Protein AF-A0A1A3ND18-F1 (afdb_monomer_lite)

Organism: Mycobacterium asiaticum (NCBI:txid1790)

Radius of gyration: 13.54 Å; chains: 1; bounding box: 32×29×33 Å

pLDDT: mean 86.58, std 13.95, range [44.66, 97.5]

Structure (mmCIF, N/CA/C/O backbone):
data_AF-A0A1A3ND18-F1
#
_entry.id   AF-A0A1A3ND18-F1
#
loop_
_atom_site.group_PDB
_atom_site.id
_atom_site.type_symbol
_atom_site.label_atom_id
_atom_site.label_alt_id
_atom_site.label_comp_id
_atom_site.label_asym_id
_atom_site.label_entity_id
_atom_site.label_seq_id
_atom_site.pdbx_PDB_ins_code
_atom_site.Cartn_x
_atom_site.Cartn_y
_atom_site.Cartn_z
_atom_site.occupancy
_atom_site.B_iso_or_equiv
_atom_site.auth_seq_id
_atom_site.auth_comp_id
_atom_site.auth_asym_id
_atom_site.auth_atom_id
_atom_site.pdbx_PDB_model_num
ATOM 1 N N . MET A 1 1 ? 23.629 -8.794 -12.501 1.00 44.66 1 MET A N 1
ATOM 2 C CA . MET A 1 1 ? 23.090 -7.422 -12.643 1.00 44.66 1 MET A CA 1
ATOM 3 C C . MET A 1 1 ? 22.834 -6.864 -11.253 1.00 44.66 1 MET A C 1
ATOM 5 O O . MET A 1 1 ? 22.065 -7.467 -10.519 1.00 44.66 1 MET A O 1
ATOM 9 N N . SER A 1 2 ? 23.490 -5.767 -10.872 1.00 58.28 2 SER A N 1
ATOM 10 C CA . SER A 1 2 ? 23.129 -5.035 -9.652 1.00 58.28 2 SER A CA 1
ATOM 11 C C . SER A 1 2 ? 21.943 -4.124 -9.974 1.00 58.28 2 SER A C 1
ATOM 13 O O . SER A 1 2 ? 22.068 -3.217 -10.793 1.00 58.28 2 SER A O 1
ATOM 15 N N . ASN A 1 3 ? 20.782 -4.418 -9.384 1.00 56.06 3 ASN A N 1
ATOM 16 C CA . ASN A 1 3 ? 19.519 -3.691 -9.552 1.00 56.06 3 ASN A CA 1
ATOM 17 C C . ASN A 1 3 ? 19.296 -2.725 -8.376 1.00 56.06 3 ASN A C 1
ATOM 19 O O . ASN A 1 3 ? 18.230 -2.687 -7.766 1.00 56.06 3 ASN A O 1
ATOM 23 N N . ALA A 1 4 ? 20.339 -1.998 -7.980 1.00 61.38 4 ALA A N 1
ATOM 24 C CA . ALA A 1 4 ? 20.229 -1.040 -6.892 1.00 61.38 4 ALA A CA 1
ATOM 25 C C . ALA A 1 4 ? 19.543 0.233 -7.409 1.00 61.38 4 ALA A C 1
ATOM 27 O O . ALA A 1 4 ? 20.180 1.111 -7.988 1.00 61.38 4 ALA A O 1
ATOM 28 N N . ARG A 1 5 ? 18.225 0.329 -7.219 1.00 53.28 5 ARG A N 1
ATOM 29 C CA . ARG A 1 5 ? 17.485 1.591 -7.331 1.00 53.28 5 ARG A CA 1
ATOM 30 C C . ARG A 1 5 ? 16.965 1.990 -5.962 1.00 53.28 5 ARG A C 1
ATOM 32 O O . ARG A 1 5 ? 15.960 1.458 -5.510 1.00 53.28 5 ARG A O 1
ATOM 39 N N . VAL A 1 6 ? 17.623 2.959 -5.338 1.00 56.25 6 VAL A N 1
ATOM 40 C CA . VAL A 1 6 ? 17.076 3.708 -4.204 1.00 56.25 6 VAL A CA 1
ATOM 41 C C . VAL A 1 6 ? 17.588 5.127 -4.322 1.00 56.25 6 VAL A C 1
ATOM 43 O O . VAL A 1 6 ? 18.788 5.308 -4.189 1.00 56.25 6 VAL A O 1
ATOM 46 N N . PHE A 1 7 ? 16.710 6.110 -4.512 1.00 48.97 7 PHE A N 1
ATOM 47 C CA . PHE A 1 7 ? 17.002 7.492 -4.127 1.00 48.97 7 PHE A CA 1
ATOM 48 C C . PHE A 1 7 ? 15.694 8.118 -3.636 1.00 48.97 7 PHE A C 1
ATOM 50 O O . PHE A 1 7 ? 14.898 8.630 -4.414 1.00 48.97 7 PHE A O 1
ATOM 57 N N . GLU A 1 8 ? 15.491 7.960 -2.327 1.00 53.62 8 GLU A N 1
ATOM 58 C CA . GLU A 1 8 ? 14.386 8.455 -1.497 1.00 53.62 8 GLU A CA 1
ATOM 59 C C . GLU A 1 8 ? 13.040 7.726 -1.648 1.00 53.62 8 GLU A C 1
ATOM 61 O O . GLU A 1 8 ? 12.226 7.973 -2.537 1.00 53.62 8 GLU A O 1
ATOM 66 N N . ALA A 1 9 ? 12.825 6.808 -0.700 1.00 61.16 9 ALA A N 1
ATOM 67 C CA . ALA A 1 9 ? 11.562 6.147 -0.421 1.00 61.16 9 ALA A CA 1
ATOM 68 C C . ALA A 1 9 ? 10.927 6.773 0.827 1.00 61.16 9 ALA A C 1
ATOM 70 O O . ALA A 1 9 ? 11.611 6.983 1.831 1.00 61.16 9 ALA A O 1
ATOM 71 N N . GLY A 1 10 ? 9.631 7.068 0.760 1.00 84.75 10 GLY A N 1
ATOM 72 C CA . GLY A 1 10 ? 8.881 7.708 1.83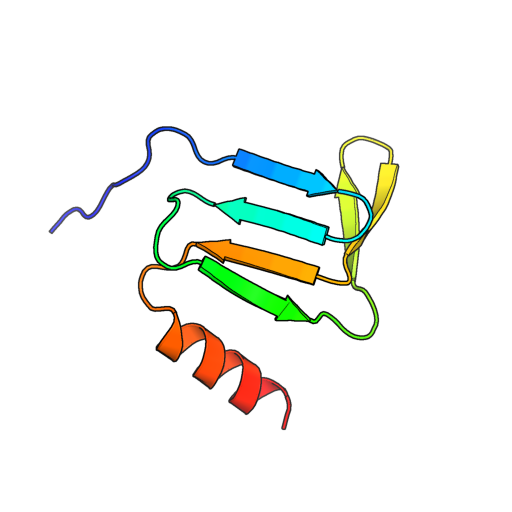5 1.00 84.75 10 GLY A CA 1
ATOM 73 C C . GLY A 1 10 ? 7.856 6.771 2.463 1.00 84.75 10 GLY A C 1
ATOM 74 O O . GLY A 1 10 ? 7.296 5.895 1.800 1.00 84.75 10 GLY A O 1
ATOM 75 N N . VAL A 1 11 ? 7.591 6.989 3.750 1.00 89.44 11 VAL A N 1
ATOM 76 C CA . VAL A 1 11 ? 6.369 6.516 4.403 1.00 89.44 11 VAL A CA 1
ATOM 77 C C . VAL A 1 11 ? 5.452 7.720 4.551 1.00 89.44 11 VAL A C 1
ATOM 79 O O . VAL A 1 11 ? 5.779 8.676 5.252 1.00 89.44 11 VAL A O 1
ATOM 82 N N . HIS A 1 12 ? 4.303 7.676 3.889 1.00 91.88 12 HIS A N 1
ATOM 83 C CA . HIS A 1 12 ? 3.271 8.701 3.979 1.00 91.88 12 HIS A CA 1
ATOM 84 C C . HIS A 1 12 ? 2.021 8.089 4.593 1.00 91.88 12 HIS A C 1
ATOM 86 O O . HIS A 1 12 ? 1.677 6.947 4.296 1.00 91.88 12 HIS A O 1
ATOM 92 N N . PHE A 1 13 ? 1.307 8.842 5.421 1.00 91.19 13 PHE A N 1
ATOM 93 C CA . PHE A 1 13 ? 0.058 8.356 5.989 1.00 91.19 13 PHE A CA 1
ATOM 94 C C . PHE A 1 13 ? -1.009 9.442 6.032 1.00 91.19 13 PHE A C 1
ATOM 96 O O . PHE A 1 13 ? -0.727 10.629 6.190 1.00 91.19 13 PHE A O 1
ATOM 103 N N . ARG A 1 14 ? -2.260 9.002 5.900 1.00 91.00 14 ARG A N 1
ATOM 104 C CA . ARG A 1 14 ? -3.462 9.799 6.137 1.00 91.00 14 ARG A CA 1
ATOM 105 C C . ARG A 1 14 ? -4.456 8.926 6.897 1.00 91.00 14 ARG A C 1
ATOM 107 O O . ARG A 1 14 ? -5.152 8.107 6.300 1.00 91.00 14 ARG A O 1
ATOM 114 N N . GLY A 1 15 ? -4.490 9.078 8.220 1.00 90.00 15 GLY A N 1
ATOM 115 C CA . GLY A 1 15 ? -5.296 8.226 9.097 1.00 90.00 15 GLY A CA 1
ATOM 116 C C . GLY A 1 15 ? -4.838 6.765 9.051 1.00 90.00 15 GLY A C 1
ATOM 117 O O . GLY A 1 15 ? -3.681 6.469 9.340 1.00 90.00 15 GLY A O 1
ATOM 118 N N . SER A 1 16 ? -5.740 5.855 8.674 1.00 94.00 16 SER A N 1
ATOM 119 C CA . SER A 1 16 ? -5.467 4.415 8.556 1.00 94.00 16 SER A CA 1
ATOM 120 C C . SER A 1 16 ? -4.914 3.986 7.190 1.00 94.00 16 SER A C 1
ATOM 122 O O . SER A 1 16 ? -4.661 2.795 6.987 1.00 94.00 16 SER A O 1
ATOM 124 N N . ARG A 1 17 ? -4.718 4.932 6.257 1.00 95.88 17 ARG A N 1
ATOM 125 C CA . ARG A 1 17 ? -4.111 4.688 4.944 1.00 95.88 17 ARG A CA 1
ATOM 126 C C . ARG A 1 17 ? -2.632 5.039 4.962 1.00 95.88 17 ARG A C 1
ATOM 128 O O . ARG A 1 17 ? -2.275 6.183 5.240 1.00 95.88 17 ARG A O 1
ATOM 135 N N . TRP A 1 18 ? -1.807 4.068 4.599 1.00 95.12 18 TRP A N 1
ATOM 136 C CA . TRP A 1 18 ? -0.353 4.164 4.589 1.00 95.12 18 TRP A CA 1
ATOM 137 C C . TRP A 1 18 ? 0.172 3.899 3.185 1.00 95.12 18 TRP A C 1
ATOM 139 O O . TRP A 1 18 ? -0.254 2.954 2.536 1.00 95.12 18 TRP A O 1
ATOM 149 N N . LEU A 1 19 ? 1.085 4.736 2.715 1.00 94.31 19 LEU A N 1
ATOM 150 C CA . LEU A 1 19 ? 1.820 4.569 1.470 1.00 94.31 19 LEU A CA 1
ATOM 151 C C . LEU A 1 19 ? 3.289 4.368 1.827 1.00 94.31 19 LEU A C 1
ATOM 153 O O . LEU A 1 19 ? 3.878 5.212 2.499 1.00 94.31 19 LEU A O 1
ATOM 157 N N . VAL A 1 20 ? 3.865 3.266 1.362 1.00 92.06 20 VAL A N 1
ATOM 158 C CA . VAL A 1 20 ? 5.294 2.979 1.467 1.00 92.06 20 VAL A CA 1
ATOM 159 C C . VAL A 1 20 ? 5.815 2.774 0.059 1.00 92.06 20 VAL A C 1
ATOM 161 O O . VAL A 1 20 ? 5.451 1.811 -0.617 1.00 92.06 20 VAL A O 1
ATOM 164 N N . ASN A 1 21 ? 6.637 3.700 -0.421 1.00 91.81 21 ASN A N 1
ATOM 165 C CA . ASN A 1 21 ? 7.043 3.657 -1.814 1.00 91.81 21 ASN A CA 1
ATOM 166 C C . ASN A 1 21 ? 8.474 4.134 -2.033 1.00 91.81 21 ASN A C 1
ATOM 168 O O . ASN A 1 21 ? 8.875 5.171 -1.521 1.00 91.81 21 ASN A O 1
ATOM 172 N N . GLY A 1 22 ? 9.208 3.388 -2.859 1.00 87.81 22 GLY A N 1
ATOM 173 C CA . GLY A 1 22 ? 10.472 3.817 -3.468 1.00 87.81 22 GLY A CA 1
ATOM 174 C C . GLY A 1 22 ? 10.300 4.349 -4.894 1.00 87.81 22 GLY A C 1
ATOM 175 O O . GLY A 1 22 ? 11.264 4.772 -5.522 1.00 87.81 22 GLY A O 1
ATOM 176 N N . SER A 1 23 ? 9.078 4.303 -5.436 1.00 84.81 23 SER A N 1
ATOM 177 C CA . SER A 1 23 ? 8.722 4.784 -6.774 1.00 84.81 23 SER A CA 1
ATOM 178 C C . SER A 1 23 ? 7.252 5.204 -6.812 1.00 84.81 23 SER A C 1
ATOM 180 O O . SER A 1 23 ? 6.460 4.768 -5.984 1.00 84.81 23 SER A O 1
ATOM 182 N N . ARG A 1 24 ? 6.851 6.040 -7.777 1.00 86.75 24 ARG A N 1
ATOM 183 C CA . ARG A 1 24 ? 5.420 6.288 -8.070 1.00 86.75 24 ARG A CA 1
ATOM 184 C C . ARG A 1 24 ? 4.825 5.259 -9.041 1.00 86.75 24 ARG A C 1
ATOM 186 O O . ARG A 1 24 ? 3.649 5.340 -9.370 1.00 86.75 24 ARG A O 1
ATOM 193 N N . LYS A 1 25 ? 5.644 4.328 -9.539 1.00 89.62 25 LYS A N 1
ATOM 194 C CA . LYS A 1 25 ? 5.235 3.218 -10.409 1.00 89.62 25 LYS A CA 1
ATOM 195 C C . LYS A 1 25 ? 5.043 1.946 -9.587 1.00 89.62 25 LYS A C 1
ATOM 197 O O . LYS A 1 25 ? 5.644 1.814 -8.524 1.00 89.62 25 LYS A O 1
ATOM 202 N N . GLY A 1 26 ? 4.248 1.019 -10.120 1.00 92.25 26 GLY A N 1
ATOM 203 C CA . GLY A 1 26 ? 4.022 -0.292 -9.508 1.00 92.25 26 GLY A CA 1
ATOM 204 C C . GLY A 1 26 ? 3.285 -0.220 -8.171 1.00 92.25 26 GLY A C 1
ATOM 205 O O . GLY A 1 26 ? 3.554 -1.026 -7.289 1.00 92.25 26 GLY A O 1
ATOM 206 N N . LEU A 1 27 ? 2.424 0.788 -7.993 1.00 94.31 27 LEU A N 1
ATOM 207 C CA . LEU A 1 27 ? 1.652 0.959 -6.768 1.00 94.31 27 LEU A CA 1
ATOM 208 C C . LEU A 1 27 ? 0.495 -0.040 -6.727 1.00 94.31 27 LEU A C 1
ATOM 210 O O . LEU A 1 27 ? -0.341 -0.048 -7.627 1.00 94.31 27 LEU A O 1
ATOM 214 N N . VAL A 1 28 ? 0.438 -0.825 -5.658 1.00 96.75 28 VAL A N 1
ATOM 215 C CA . VAL A 1 28 ? -0.666 -1.734 -5.332 1.00 96.75 28 VAL A CA 1
ATOM 216 C C . VAL A 1 28 ? -1.289 -1.278 -4.026 1.00 96.75 28 VAL A C 1
ATOM 218 O O . VAL A 1 28 ? -0.571 -1.026 -3.061 1.00 96.75 28 VAL A O 1
ATOM 221 N N . GLU A 1 29 ? -2.613 -1.164 -3.995 1.00 97.06 29 GLU A N 1
ATOM 222 C CA . GLU A 1 29 ? -3.380 -0.909 -2.778 1.00 97.06 29 GLU A CA 1
ATOM 223 C C . GLU A 1 29 ? -3.903 -2.235 -2.217 1.00 97.06 29 GLU A C 1
ATOM 225 O O . GLU A 1 29 ? -4.551 -3.002 -2.922 1.00 97.06 29 GLU A O 1
ATOM 230 N N . LEU A 1 30 ? -3.610 -2.494 -0.946 1.00 95.81 30 LEU A N 1
ATOM 231 C CA . LEU A 1 30 ? -4.058 -3.655 -0.192 1.00 95.81 30 LEU A CA 1
ATOM 232 C C . LEU A 1 30 ? -5.007 -3.205 0.918 1.00 95.81 3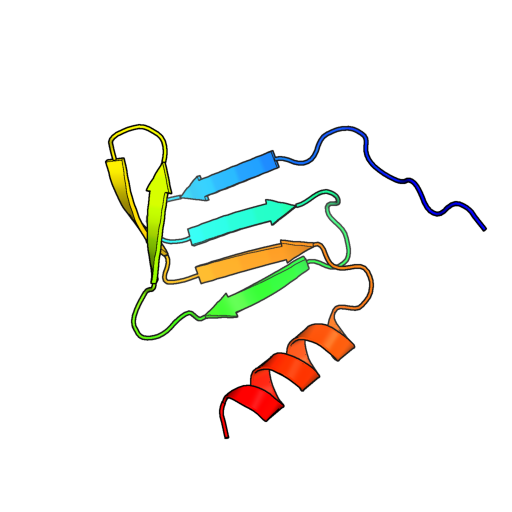0 LEU A C 1
ATOM 234 O O . LEU A 1 30 ? -4.717 -2.257 1.660 1.00 95.81 30 LEU A O 1
ATOM 238 N N . THR A 1 31 ? -6.112 -3.927 1.069 1.00 96.25 31 THR A N 1
ATOM 239 C CA . THR A 1 31 ? -6.983 -3.827 2.241 1.00 96.25 31 THR A CA 1
ATOM 240 C C . THR A 1 31 ? -6.477 -4.774 3.319 1.00 96.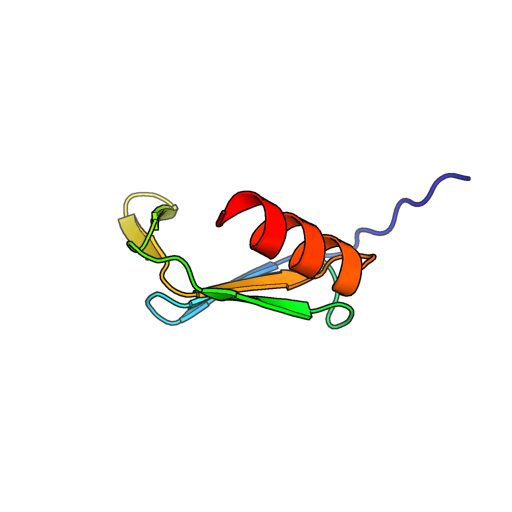25 31 THR A C 1
ATOM 242 O O . THR A 1 31 ? -6.172 -5.931 3.044 1.00 96.25 31 THR A O 1
ATOM 245 N N . ILE A 1 32 ? -6.386 -4.278 4.550 1.00 94.44 32 ILE A N 1
ATOM 246 C CA . ILE A 1 32 ? -5.991 -5.065 5.717 1.00 94.44 32 ILE A CA 1
ATOM 247 C C . ILE A 1 32 ? -7.207 -5.178 6.634 1.00 94.44 32 ILE A C 1
ATOM 249 O O . ILE A 1 32 ? -7.610 -4.188 7.251 1.00 94.44 32 ILE A O 1
ATOM 253 N N . ASP A 1 33 ? -7.770 -6.382 6.716 1.00 92.88 33 ASP A N 1
ATOM 254 C CA . ASP A 1 33 ? -8.926 -6.704 7.551 1.00 92.88 33 ASP A CA 1
ATOM 255 C C . ASP A 1 33 ? -8.664 -7.997 8.356 1.00 92.88 33 ASP A C 1
ATOM 257 O O . ASP A 1 33 ? -8.388 -9.033 7.748 1.00 92.88 33 ASP A O 1
ATOM 261 N N . PRO A 1 34 ? -8.683 -7.960 9.705 1.00 94.38 34 PRO A N 1
ATOM 262 C CA . PRO A 1 34 ? -8.875 -6.776 10.546 1.00 94.38 34 PRO A CA 1
ATOM 263 C C . PRO A 1 34 ? -7.696 -5.794 10.434 1.00 94.38 34 PRO A C 1
ATOM 265 O O . PRO A 1 34 ? -6.565 -6.233 10.219 1.00 94.38 34 PRO A O 1
ATOM 268 N N . PRO A 1 35 ? -7.901 -4.476 10.657 1.00 96.06 35 PRO A N 1
ATOM 269 C CA . PRO A 1 35 ? -6.820 -3.496 10.562 1.00 96.06 35 PRO A CA 1
ATOM 270 C C . PRO A 1 35 ? -5.595 -3.898 11.396 1.00 96.06 35 PRO A C 1
ATOM 272 O O . PRO A 1 35 ? -5.728 -4.275 12.563 1.00 96.06 35 PRO A O 1
ATOM 275 N N . ALA A 1 36 ? -4.395 -3.800 10.827 1.00 94.50 36 ALA A N 1
ATOM 276 C CA . ALA A 1 36 ? -3.166 -4.214 11.501 1.00 94.50 36 ALA A CA 1
ATOM 277 C C . ALA A 1 36 ? -2.618 -3.103 12.412 1.00 94.50 36 ALA A C 1
ATOM 279 O O . ALA A 1 36 ? -2.708 -1.922 12.062 1.00 94.50 36 ALA A O 1
ATOM 280 N N . PRO A 1 37 ? -2.025 -3.435 13.573 1.00 93.50 37 PRO A N 1
ATOM 281 C CA . PRO A 1 37 ? -1.341 -2.451 14.401 1.00 93.50 37 PRO A CA 1
ATOM 282 C C . PRO A 1 37 ? -0.095 -1.917 13.683 1.00 93.50 37 PRO A C 1
ATOM 284 O O . PRO A 1 37 ? 0.726 -2.676 13.174 1.00 93.50 37 PRO A O 1
ATOM 287 N N . VAL A 1 38 ? 0.069 -0.598 13.692 1.00 90.12 38 VAL A N 1
ATOM 288 C CA . VAL A 1 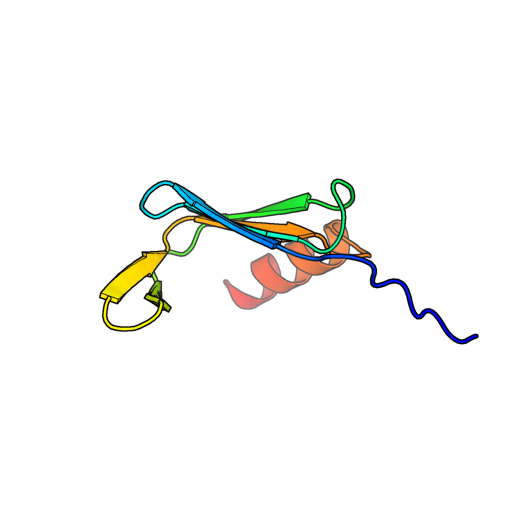38 ? 1.255 0.104 13.190 1.00 90.12 38 VAL A CA 1
ATOM 289 C C . VAL A 1 38 ? 1.813 0.994 14.288 1.00 90.12 38 VAL A C 1
ATOM 291 O O . VAL A 1 38 ? 1.072 1.642 15.032 1.00 90.12 38 VAL A O 1
ATOM 294 N N . ARG A 1 39 ? 3.141 1.023 14.394 1.00 87.38 39 ARG A N 1
ATOM 295 C CA . ARG A 1 39 ? 3.856 1.827 15.383 1.00 87.38 39 ARG A CA 1
ATOM 296 C C . ARG A 1 39 ? 4.650 2.912 14.677 1.00 87.38 39 ARG A C 1
ATOM 298 O O . ARG A 1 39 ? 5.549 2.610 13.898 1.00 87.38 39 ARG A O 1
ATOM 305 N N . PHE A 1 40 ? 4.335 4.163 14.987 1.00 80.62 40 PHE A N 1
ATOM 306 C CA . PHE A 1 40 ? 5.064 5.323 14.493 1.00 80.62 40 PHE A CA 1
ATOM 307 C C . PHE A 1 40 ? 5.497 6.175 15.681 1.00 80.62 40 PHE A C 1
ATOM 309 O O . PHE A 1 40 ? 4.670 6.756 16.386 1.00 80.62 40 PHE A O 1
ATOM 316 N N . TRP A 1 41 ? 6.808 6.204 15.932 1.00 81.88 41 TRP A N 1
ATOM 317 C CA . TRP A 1 41 ? 7.387 6.811 17.131 1.00 81.88 41 TRP A CA 1
ATOM 318 C C . TRP A 1 41 ? 6.740 6.252 18.412 1.00 81.88 41 TRP A C 1
ATOM 320 O O . TRP A 1 41 ? 6.882 5.066 18.705 1.00 81.88 41 TRP A O 1
ATOM 330 N N . ARG A 1 42 ? 6.026 7.089 19.176 1.00 84.25 42 ARG A N 1
ATOM 331 C CA . ARG A 1 42 ? 5.322 6.716 20.416 1.00 84.25 42 ARG A CA 1
ATOM 332 C C . ARG A 1 42 ? 3.817 6.515 20.208 1.00 84.25 42 ARG A C 1
ATOM 334 O O . ARG A 1 42 ? 3.108 6.255 21.174 1.00 84.25 42 ARG A O 1
ATOM 341 N N . MET A 1 43 ? 3.323 6.638 18.976 1.00 78.44 43 MET A N 1
ATOM 342 C CA . MET A 1 43 ? 1.909 6.472 18.646 1.00 78.44 43 MET A CA 1
ATOM 343 C C . MET A 1 43 ? 1.636 5.044 18.172 1.00 78.44 43 MET A C 1
ATOM 345 O O . MET A 1 43 ? 2.346 4.508 17.316 1.00 78.44 43 MET A O 1
ATOM 349 N N . SER A 1 44 ? 0.586 4.444 18.732 1.00 87.31 44 SER A N 1
ATOM 350 C CA . SER A 1 44 ? 0.005 3.198 18.230 1.00 87.31 44 SER A CA 1
ATOM 351 C C . SER A 1 44 ? -1.204 3.546 17.374 1.00 87.31 44 SER A C 1
ATOM 353 O O . SER A 1 44 ? -2.142 4.181 17.847 1.00 87.31 44 SER A O 1
ATOM 355 N N . MET A 1 45 ? -1.163 3.152 16.108 1.00 89.75 45 MET A N 1
ATOM 356 C CA . MET A 1 45 ? -2.224 3.379 15.130 1.00 89.75 45 MET A CA 1
ATOM 357 C C . MET A 1 45 ? -2.661 2.036 14.537 1.00 89.75 45 MET A C 1
ATOM 359 O O . MET A 1 45 ? -2.039 1.001 14.786 1.00 89.75 45 MET A O 1
ATOM 363 N N . ARG A 1 46 ? -3.730 2.042 13.737 1.00 93.69 46 ARG A N 1
ATOM 364 C CA . ARG A 1 46 ? -4.125 0.880 12.933 1.00 93.69 46 ARG A CA 1
ATOM 365 C C . ARG A 1 46 ? -4.121 1.239 11.453 1.00 93.69 46 ARG A C 1
ATOM 367 O O . ARG A 1 46 ? -4.583 2.318 11.083 1.00 93.69 46 ARG A O 1
ATOM 374 N N . ALA A 1 47 ? -3.605 0.340 10.628 1.00 94.62 47 ALA A N 1
ATOM 375 C CA . ALA A 1 47 ? -3.610 0.446 9.180 1.00 94.62 47 ALA A CA 1
ATOM 376 C C . ALA A 1 47 ? -4.698 -0.472 8.621 1.00 94.62 47 ALA A C 1
ATOM 378 O O . ALA A 1 47 ? -4.677 -1.676 8.862 1.00 94.62 47 ALA A O 1
ATOM 379 N N . SER A 1 48 ? -5.648 0.107 7.893 1.00 97.31 48 SER A N 1
ATOM 380 C CA . SER A 1 48 ? -6.675 -0.630 7.143 1.00 97.31 48 SER A CA 1
ATOM 381 C C . SER A 1 48 ? -6.372 -0.656 5.646 1.00 97.31 48 SER A C 1
ATOM 383 O O . SER A 1 48 ? -6.926 -1.468 4.913 1.00 97.31 48 SER A O 1
ATOM 385 N N . THR A 1 49 ? -5.505 0.249 5.182 1.00 97.50 49 THR A N 1
ATOM 386 C CA . THR A 1 49 ? -5.120 0.364 3.776 1.00 97.50 49 THR A CA 1
ATOM 387 C C . THR A 1 49 ? -3.618 0.569 3.682 1.00 97.50 49 THR A C 1
ATOM 389 O O . THR A 1 49 ? -3.080 1.503 4.283 1.00 97.50 49 THR A O 1
ATOM 392 N N . LEU A 1 50 ? -2.952 -0.277 2.904 1.00 95.81 50 LEU A N 1
ATOM 393 C CA . LEU A 1 50 ? -1.522 -0.197 2.643 1.00 95.81 50 LEU A CA 1
ATOM 394 C C . LEU A 1 50 ? -1.285 -0.095 1.139 1.00 95.81 50 LEU A C 1
ATOM 396 O O . LEU A 1 50 ? -1.735 -0.942 0.381 1.00 95.81 50 LEU A O 1
ATOM 400 N N . VAL A 1 51 ? -0.572 0.938 0.707 1.00 96.38 51 VAL A N 1
ATOM 401 C CA . VAL A 1 51 ? -0.175 1.140 -0.685 1.00 96.38 51 VAL A CA 1
ATOM 402 C C . VAL A 1 51 ? 1.328 0.919 -0.794 1.00 96.38 51 VAL A C 1
ATOM 404 O O . VAL A 1 51 ? 2.090 1.575 -0.084 1.00 96.38 51 VAL A O 1
ATOM 407 N N . LEU A 1 52 ? 1.756 0.014 -1.672 1.00 94.38 52 LEU A N 1
ATOM 408 C CA . LEU A 1 52 ? 3.158 -0.377 -1.837 1.00 94.38 52 LEU A CA 1
ATOM 409 C C . LEU A 1 52 ? 3.598 -0.201 -3.283 1.00 94.38 52 LEU A C 1
ATOM 411 O O . LEU A 1 52 ? 2.899 -0.656 -4.183 1.00 94.38 52 LEU A O 1
ATOM 415 N N . SER A 1 53 ? 4.769 0.397 -3.519 1.00 92.44 53 SER A N 1
ATOM 416 C CA . SER A 1 53 ? 5.420 0.277 -4.830 1.00 92.44 53 SER A CA 1
ATOM 417 C C . SER A 1 53 ? 6.222 -1.018 -4.889 1.00 92.44 53 SER A C 1
ATOM 419 O O . SER A 1 53 ? 7.201 -1.155 -4.151 1.00 92.44 53 SER A O 1
ATOM 421 N N . VAL A 1 54 ? 5.861 -1.924 -5.788 1.00 93.06 54 VAL A N 1
ATOM 422 C CA . VAL A 1 54 ? 6.597 -3.164 -6.056 1.00 93.06 54 VAL A CA 1
ATOM 423 C C . VAL A 1 54 ? 7.020 -3.236 -7.518 1.00 93.06 54 VAL A C 1
ATOM 425 O O . VAL A 1 54 ? 6.445 -2.584 -8.387 1.00 93.06 54 VAL A O 1
ATOM 428 N N . THR A 1 55 ? 8.060 -4.019 -7.794 1.00 93.88 55 THR A N 1
ATOM 429 C CA . THR A 1 55 ? 8.550 -4.226 -9.165 1.00 93.88 55 THR A CA 1
ATOM 430 C C . THR A 1 55 ? 7.551 -5.013 -10.012 1.00 93.88 55 THR A C 1
ATOM 432 O O . THR A 1 55 ? 7.462 -4.769 -11.212 1.00 93.88 55 THR A O 1
ATOM 435 N N . ASP A 1 56 ? 6.798 -5.915 -9.382 1.00 95.25 56 ASP A N 1
ATOM 436 C CA . ASP A 1 56 ? 5.795 -6.764 -10.023 1.00 95.25 56 ASP A CA 1
ATOM 437 C C . ASP A 1 56 ? 4.464 -6.686 -9.244 1.00 95.25 56 ASP A C 1
ATOM 439 O O . ASP A 1 56 ? 4.298 -7.362 -8.222 1.00 95.25 56 ASP A O 1
ATOM 443 N N . PRO A 1 57 ? 3.546 -5.790 -9.659 1.00 94.81 57 PRO A N 1
ATOM 444 C CA . PRO A 1 57 ? 2.239 -5.618 -9.027 1.00 94.81 57 PRO A CA 1
ATOM 445 C C . PRO A 1 57 ? 1.365 -6.871 -9.076 1.00 94.81 57 PRO A C 1
ATOM 447 O O . PRO A 1 57 ? 0.737 -7.219 -8.076 1.00 94.81 57 PRO A O 1
ATOM 450 N N . ASP A 1 58 ? 1.347 -7.553 -10.219 1.00 96.06 58 ASP A N 1
ATOM 451 C CA . ASP A 1 58 ? 0.458 -8.688 -10.458 1.00 96.06 58 ASP A CA 1
ATOM 452 C C . ASP A 1 58 ? 0.891 -9.899 -9.627 1.00 96.06 58 ASP A C 1
ATOM 454 O O . ASP A 1 58 ? 0.052 -10.566 -9.018 1.00 96.06 58 ASP A O 1
ATOM 458 N N . ALA A 1 59 ? 2.203 -10.134 -9.501 1.00 96.31 59 ALA A N 1
ATOM 459 C CA . ALA A 1 59 ? 2.729 -11.181 -8.629 1.00 96.31 59 ALA A CA 1
ATOM 460 C C . ALA A 1 59 ? 2.376 -10.947 -7.151 1.00 96.31 59 ALA A C 1
ATOM 462 O O . ALA A 1 59 ? 2.045 -11.901 -6.442 1.00 96.31 59 ALA A O 1
ATOM 463 N N . LEU A 1 60 ? 2.407 -9.692 -6.679 1.00 95.31 60 LEU A N 1
ATOM 464 C CA . LEU A 1 60 ? 1.992 -9.363 -5.312 1.00 95.31 60 LEU A CA 1
ATOM 465 C C . LEU A 1 60 ? 0.504 -9.665 -5.098 1.00 95.31 60 LEU A C 1
ATOM 467 O O . LEU A 1 60 ? 0.153 -10.304 -4.107 1.00 95.31 60 LEU A O 1
ATOM 471 N N . VAL A 1 61 ? -0.362 -9.233 -6.021 1.00 95.50 61 VAL A N 1
ATOM 472 C CA . VAL A 1 61 ? -1.809 -9.483 -5.933 1.00 95.50 61 VAL A CA 1
ATOM 473 C C . VAL A 1 61 ? -2.092 -10.983 -5.915 1.00 95.50 61 VAL A C 1
ATOM 475 O O . VAL A 1 61 ? -2.803 -11.453 -5.028 1.00 95.50 61 VAL A O 1
ATOM 478 N N . ALA A 1 62 ? -1.482 -11.747 -6.824 1.00 96.25 62 ALA A N 1
ATOM 479 C CA . ALA A 1 62 ? -1.648 -13.196 -6.884 1.00 96.25 62 ALA A CA 1
ATOM 480 C C . ALA A 1 62 ? -1.235 -13.882 -5.570 1.00 96.25 62 ALA A C 1
ATOM 482 O O . ALA A 1 62 ? -1.964 -14.736 -5.064 1.00 96.25 62 ALA A O 1
ATOM 483 N N . ALA A 1 63 ? -0.104 -13.479 -4.982 1.00 95.94 63 ALA A N 1
ATOM 484 C CA . ALA A 1 63 ? 0.363 -14.019 -3.708 1.00 95.94 63 ALA A CA 1
ATOM 485 C C . ALA A 1 63 ? -0.592 -13.691 -2.547 1.00 95.94 63 ALA A C 1
ATOM 487 O O . ALA A 1 63 ? -0.903 -14.568 -1.742 1.00 95.94 63 ALA A O 1
ATOM 488 N N . CYS A 1 64 ? -1.091 -12.452 -2.470 1.00 93.94 64 CYS A N 1
ATOM 489 C CA . CYS A 1 64 ? -2.057 -12.050 -1.446 1.00 93.94 64 CYS A CA 1
ATOM 490 C C . CYS A 1 64 ? -3.389 -12.798 -1.582 1.00 93.94 64 CYS A C 1
ATOM 492 O O . CYS A 1 64 ? -3.943 -13.231 -0.576 1.00 93.94 64 CYS A O 1
ATOM 494 N N . SER A 1 65 ? -3.890 -12.985 -2.804 1.00 93.12 65 SER A N 1
ATOM 495 C CA . SER A 1 65 ? -5.119 -13.746 -3.047 1.00 93.12 65 SER A CA 1
ATOM 496 C C . SER A 1 65 ? -4.961 -15.229 -2.713 1.00 93.12 65 SER A C 1
ATOM 498 O O . SER A 1 65 ? -5.879 -15.820 -2.153 1.00 93.12 65 SER A O 1
ATOM 500 N N . ALA A 1 66 ? -3.801 -15.825 -3.002 1.00 93.75 66 ALA A N 1
ATOM 501 C CA . ALA A 1 66 ? -3.516 -17.212 -2.640 1.00 93.75 66 ALA A CA 1
ATOM 502 C C . ALA A 1 66 ? -3.408 -17.416 -1.120 1.00 93.75 66 ALA A C 1
ATOM 504 O O . ALA A 1 66 ? -3.838 -18.444 -0.616 1.00 93.75 66 ALA A O 1
ATOM 505 N N . ALA A 1 67 ? -2.857 -16.441 -0.390 1.00 85.06 67 ALA A N 1
ATOM 506 C CA . ALA A 1 67 ? -2.722 -16.499 1.066 1.00 85.06 67 ALA A CA 1
ATOM 507 C C . ALA A 1 67 ? -4.027 -16.209 1.833 1.00 85.06 67 ALA A C 1
ATOM 509 O O . ALA A 1 67 ? -4.085 -16.443 3.038 1.00 85.06 67 ALA A O 1
ATOM 510 N N . ALA A 1 68 ? -5.046 -15.659 1.165 1.00 77.81 68 ALA A N 1
ATOM 511 C CA . ALA A 1 68 ? -6.360 -15.392 1.751 1.00 77.8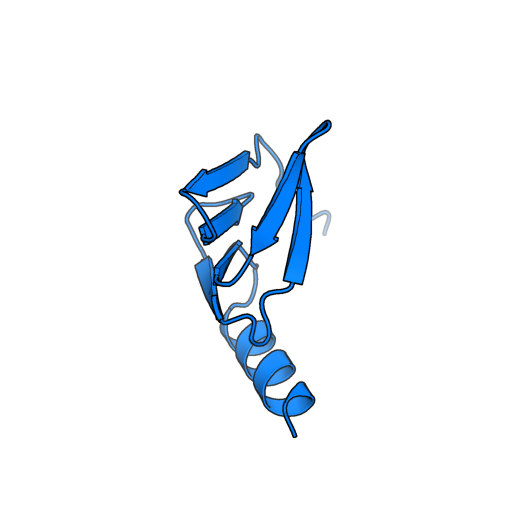1 68 ALA A CA 1
ATOM 512 C C . ALA A 1 68 ? -7.305 -16.613 1.729 1.00 77.81 68 ALA A C 1
ATOM 514 O O . ALA A 1 68 ? -8.404 -16.530 2.279 1.00 77.81 68 ALA A O 1
ATOM 515 N N . HIS A 1 69 ? -6.889 -17.708 1.08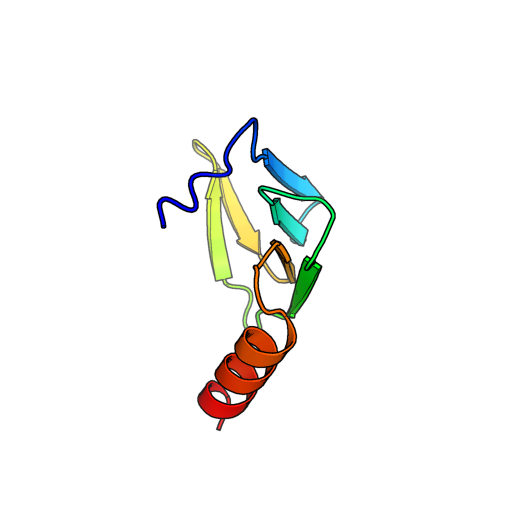2 1.00 53.88 69 HIS A N 1
ATOM 516 C CA . HIS A 1 69 ? -7.578 -19.000 1.028 1.00 53.88 69 HIS A CA 1
ATOM 517 C C . HIS A 1 69 ? -7.051 -19.965 2.093 1.00 53.88 69 HIS A C 1
ATOM 519 O O . HIS A 1 69 ? -7.876 -20.768 2.586 1.00 53.88 69 HIS A O 1
#

Foldseek 3Di:
DPPDDADDWDWDDDAQAIETERDPPQKDKDADPVFDWDDDPPDIGTHGIYIYRDPDNVVVVVVVVVVVD

Secondary structure (DSSP, 8-state):
------S--EEEEETTEEEEES-SSSEEEEEEEEEEEEEETTEEEEEEEEEEE-S-HHHHHHHHHHHT-

Sequence (69 aa):
MSNARVFEAGVHFRGSRWLVNGSRKGLVELTIDPPAPVRFWRMSMRASTLVLSVTDPDALVAACSAAAH